Protein AF-A0A9X8VHL4-F1 (afdb_monomer)

Nearest PDB structures (foldseek):
  5wo8-assembly1_A  TM=6.607E-01  e=1.952E+00  Rattus norvegicus
  6d7s-assembly1_C  TM=6.402E-01  e=2.574E+00  Homo sapiens
  3zkj-assembly1_A  TM=5.324E-01  e=3.898E+00  Homo sapiens
  7f4t-assembly1_B  TM=2.920E-01  e=9.579E+00  Paramecium tetraurelia strain d4-2

Organism: Serratia marcescens (NCBI:txid615)

Radius of gyration: 11.65 Å; Cα contacts (8 Å, |Δi|>4): 27; chains: 1; bounding box: 31×25×29 Å

Secondary structure (DSSP, 8-state):
-HHHHHHHTT--TT-B-TTS-BHHHHHHTS-GGG--HHHHHHHHHHHHHHHHTT--------

pLDDT: mean 83.52, std 12.88, range [37.16, 95.56]

Sequence (62 aa):
HLALLLLQAGADAQARNQQGYAFQFYFSQTPAHLQNDELKAQFRELDKWLQGRRLATHYAQQ

Structure (mmCIF, N/CA/C/O backbone):
data_AF-A0A9X8VHL4-F1
#
_entry.id   AF-A0A9X8VHL4-F1
#
loop_
_atom_site.group_PDB
_atom_site.id
_atom_site.type_symbol
_atom_site.label_atom_id
_atom_site.label_alt_id
_atom_site.label_comp_id
_atom_site.label_asym_id
_atom_site.label_entity_id
_atom_site.label_seq_id
_atom_site.pdbx_PDB_ins_code
_atom_site.Cartn_x
_atom_site.Cartn_y
_atom_site.Cartn_z
_atom_site.occupancy
_atom_site.B_iso_or_equiv
_atom_site.auth_seq_id
_atom_site.auth_comp_id
_atom_site.auth_asym_id
_atom_site.auth_atom_id
_atom_site.pdbx_PDB_model_num
ATOM 1 N N . HIS A 1 1 ? 4.818 5.754 -2.337 1.00 72.38 1 HIS A N 1
ATOM 2 C CA . HIS A 1 1 ? 5.125 6.463 -1.080 1.00 72.38 1 HIS A CA 1
ATOM 3 C C . HIS A 1 1 ? 3.835 6.897 -0.376 1.00 72.38 1 HIS A C 1
ATOM 5 O O . HIS A 1 1 ? 3.674 6.608 0.801 1.00 72.38 1 HIS A O 1
ATOM 11 N N . LEU A 1 2 ? 2.857 7.465 -1.102 1.00 83.81 2 LEU A N 1
ATOM 12 C CA . LEU A 1 2 ? 1.546 7.858 -0.554 1.00 83.81 2 LEU A CA 1
ATOM 13 C C . LEU A 1 2 ? 0.822 6.759 0.250 1.00 83.81 2 LEU A C 1
ATOM 15 O O . LEU A 1 2 ? 0.318 7.040 1.331 1.00 83.81 2 LEU A O 1
ATOM 19 N N . ALA A 1 3 ? 0.801 5.511 -0.233 1.00 87.31 3 ALA A N 1
ATOM 20 C CA . ALA A 1 3 ? 0.135 4.413 0.478 1.00 87.31 3 ALA A CA 1
ATOM 21 C C . ALA A 1 3 ? 0.693 4.200 1.896 1.00 87.31 3 ALA A C 1
ATOM 23 O O . ALA A 1 3 ? -0.072 4.100 2.848 1.00 87.31 3 ALA A O 1
ATOM 24 N N . LEU A 1 4 ? 2.020 4.203 2.058 1.00 90.44 4 LEU A N 1
ATOM 25 C CA . LEU A 1 4 ? 2.652 4.047 3.368 1.00 90.44 4 LEU A CA 1
ATOM 26 C C . LEU A 1 4 ? 2.334 5.223 4.301 1.00 90.44 4 LEU A C 1
ATOM 28 O O . LEU A 1 4 ? 2.030 4.997 5.468 1.00 90.44 4 LEU A O 1
ATOM 32 N N . LEU A 1 5 ? 2.343 6.457 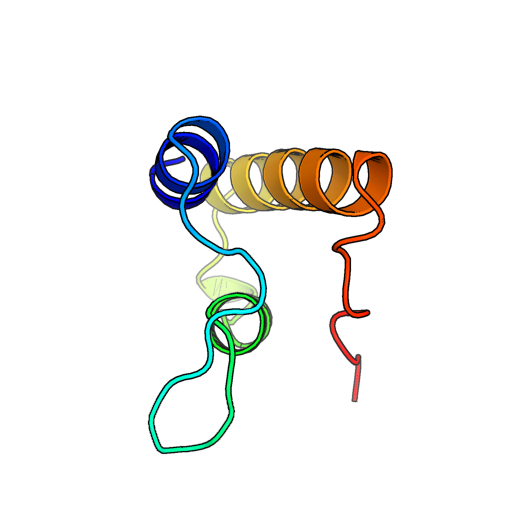3.783 1.00 92.75 5 LEU A N 1
ATOM 33 C CA . LEU A 1 5 ? 1.986 7.649 4.561 1.00 92.75 5 LEU A CA 1
ATOM 34 C C . LEU A 1 5 ? 0.555 7.568 5.103 1.00 92.75 5 LEU A C 1
ATOM 36 O O . LEU A 1 5 ? 0.323 7.845 6.276 1.00 92.75 5 LEU A O 1
ATOM 40 N N . LEU A 1 6 ? -0.400 7.136 4.275 1.00 93.00 6 LEU A N 1
ATOM 41 C CA . LEU A 1 6 ? -1.793 6.968 4.696 1.00 93.00 6 LEU A CA 1
ATOM 42 C C . LEU A 1 6 ? -1.925 5.911 5.798 1.00 93.00 6 LEU A C 1
ATOM 44 O O . LEU A 1 6 ? -2.614 6.135 6.790 1.00 93.00 6 LEU A O 1
ATOM 48 N N . LEU A 1 7 ? -1.225 4.785 5.667 1.00 92.44 7 LEU A N 1
ATOM 49 C CA . LEU A 1 7 ? -1.229 3.727 6.678 1.00 92.44 7 LEU A CA 1
ATOM 50 C C . LEU A 1 7 ? -0.577 4.166 7.996 1.00 92.44 7 LEU A C 1
ATOM 52 O O . LEU A 1 7 ? -1.061 3.834 9.077 1.00 92.44 7 LEU A O 1
ATOM 56 N N . GLN A 1 8 ? 0.501 4.948 7.926 1.00 91.44 8 GLN A N 1
ATOM 57 C CA . GLN A 1 8 ? 1.126 5.555 9.102 1.00 91.44 8 GLN A CA 1
ATOM 58 C C . GLN A 1 8 ? 0.210 6.586 9.776 1.00 91.44 8 GLN A C 1
ATOM 60 O O . GLN A 1 8 ? 0.243 6.707 10.998 1.00 91.44 8 GLN A O 1
ATOM 65 N N . ALA A 1 9 ? -0.640 7.268 9.004 1.00 95.25 9 ALA A N 1
ATOM 66 C CA . ALA A 1 9 ? -1.668 8.180 9.502 1.00 95.25 9 ALA A CA 1
ATOM 67 C C . ALA A 1 9 ? -2.927 7.470 10.046 1.00 95.25 9 ALA A C 1
ATOM 69 O O . ALA A 1 9 ? -3.852 8.139 10.501 1.00 95.25 9 ALA A O 1
ATOM 70 N N . GLY A 1 10 ? -2.969 6.133 10.027 1.00 91.88 10 GLY A N 1
ATOM 71 C CA . GLY A 1 10 ? -4.065 5.342 10.592 1.00 91.88 10 GLY A CA 1
ATOM 72 C C . GLY A 1 10 ? -5.116 4.874 9.586 1.00 91.88 10 GLY A C 1
ATOM 73 O O . GLY A 1 10 ? -6.161 4.381 10.004 1.00 91.88 10 GLY A O 1
ATOM 74 N N . ALA A 1 11 ? -4.864 4.991 8.278 1.00 93.25 11 ALA A N 1
ATOM 75 C CA . ALA A 1 11 ? -5.706 4.328 7.289 1.00 93.25 11 ALA A CA 1
ATOM 76 C C . ALA A 1 11 ? -5.711 2.806 7.518 1.00 93.25 11 ALA A C 1
ATOM 78 O O . ALA A 1 11 ? -4.675 2.202 7.811 1.00 93.25 11 ALA A O 1
ATOM 79 N N . ASP A 1 12 ? -6.879 2.187 7.361 1.00 90.88 12 ASP A N 1
ATOM 80 C CA . ASP A 1 12 ? -7.037 0.748 7.542 1.00 90.88 12 ASP A CA 1
ATOM 81 C C . ASP A 1 12 ? -6.452 -0.016 6.345 1.00 90.88 12 ASP A C 1
ATOM 83 O O . ASP A 1 12 ? -6.944 0.068 5.217 1.00 90.88 12 ASP A O 1
ATOM 87 N N . ALA A 1 13 ? -5.400 -0.795 6.604 1.00 89.38 13 ALA A N 1
ATOM 88 C CA . ALA A 1 13 ? -4.754 -1.625 5.596 1.00 89.38 13 ALA A CA 1
ATOM 89 C C . ALA A 1 13 ? -5.658 -2.750 5.073 1.00 89.38 13 ALA A C 1
ATOM 91 O O . ALA A 1 13 ? -5.384 -3.297 4.010 1.00 89.38 13 ALA A O 1
ATOM 92 N N . GLN A 1 14 ? -6.697 -3.132 5.812 1.00 89.12 14 GLN A N 1
ATOM 93 C CA . GLN A 1 14 ? -7.620 -4.204 5.451 1.00 89.12 14 GLN A CA 1
ATOM 94 C C . GLN A 1 14 ? -8.933 -3.671 4.871 1.00 89.12 14 GLN A C 1
ATOM 96 O O . GLN A 1 14 ? -9.806 -4.477 4.540 1.00 89.12 14 GLN A O 1
ATOM 101 N N . ALA A 1 15 ? -9.062 -2.347 4.702 1.00 91.25 15 ALA A N 1
ATOM 102 C CA . ALA A 1 15 ? -10.220 -1.730 4.077 1.00 91.25 15 ALA A CA 1
ATOM 103 C C . ALA A 1 15 ? -10.423 -2.296 2.669 1.00 91.25 15 ALA A C 1
ATOM 105 O O . ALA A 1 15 ? -9.530 -2.254 1.817 1.00 91.25 15 ALA A O 1
ATOM 106 N N . ARG A 1 16 ? -11.619 -2.833 2.432 1.00 91.81 16 ARG A N 1
ATOM 107 C CA . ARG A 1 16 ? -12.017 -3.427 1.156 1.00 91.81 16 ARG A CA 1
ATOM 108 C C . ARG A 1 16 ? -12.996 -2.513 0.440 1.00 91.81 16 ARG A C 1
ATOM 110 O O . ARG A 1 16 ? -13.871 -1.918 1.064 1.00 91.81 16 ARG A O 1
ATOM 117 N N . ASN A 1 17 ? -12.869 -2.428 -0.878 1.00 91.31 17 ASN A N 1
ATOM 118 C CA . ASN A 1 17 ? -13.880 -1.781 -1.707 1.00 91.31 17 ASN A CA 1
ATOM 119 C C . ASN A 1 17 ? -15.141 -2.661 -1.844 1.00 91.31 17 ASN A C 1
ATOM 121 O O . ASN A 1 17 ? -15.209 -3.772 -1.317 1.00 91.31 17 ASN A O 1
ATOM 125 N N . GLN A 1 18 ? -16.132 -2.190 -2.606 1.00 95.56 18 GLN A N 1
ATOM 126 C CA . GLN A 1 18 ? -17.385 -2.924 -2.851 1.00 95.56 18 GLN A CA 1
ATOM 127 C C . GLN A 1 18 ? -17.190 -4.290 -3.533 1.00 95.56 18 GLN A C 1
ATOM 129 O O . GLN A 1 18 ? -18.064 -5.145 -3.446 1.00 95.56 18 GLN A O 1
ATOM 134 N N . GLN A 1 19 ? -16.050 -4.508 -4.192 1.00 92.44 19 GLN A N 1
ATOM 135 C CA . GLN A 1 19 ? -15.687 -5.778 -4.826 1.00 92.44 19 GLN A CA 1
ATOM 136 C C . GLN A 1 19 ? -14.963 -6.731 -3.857 1.00 92.44 19 GLN A C 1
ATOM 138 O O . GLN A 1 19 ? -14.609 -7.843 -4.234 1.00 92.44 19 GLN A O 1
ATOM 143 N N . GLY A 1 20 ? -14.732 -6.315 -2.607 1.00 91.25 20 GLY A N 1
ATOM 144 C CA . GLY A 1 20 ? -14.067 -7.123 -1.587 1.00 91.25 20 GLY A CA 1
ATOM 145 C C . GLY A 1 20 ? -12.537 -7.086 -1.639 1.00 91.25 20 GLY A C 1
ATOM 146 O O . GLY A 1 20 ? -11.905 -7.837 -0.889 1.00 91.25 20 GLY A O 1
ATOM 147 N N . TYR A 1 21 ? -11.945 -6.216 -2.466 1.00 90.56 21 TYR A N 1
ATOM 148 C CA . TYR A 1 21 ? -10.496 -6.086 -2.627 1.00 90.56 21 TYR A CA 1
ATOM 149 C C . TYR A 1 21 ? -9.928 -4.944 -1.790 1.00 90.56 21 TYR A C 1
ATOM 151 O O . TYR A 1 21 ? -10.473 -3.838 -1.772 1.00 90.56 21 TYR A O 1
ATOM 159 N N . ALA A 1 22 ? -8.804 -5.215 -1.128 1.00 90.12 22 ALA A N 1
ATOM 160 C CA . ALA A 1 22 ? -7.990 -4.199 -0.476 1.00 90.12 22 ALA A CA 1
ATOM 161 C C . ALA A 1 22 ? -6.972 -3.606 -1.463 1.00 90.12 22 ALA A C 1
ATOM 163 O O . ALA A 1 22 ? -6.698 -4.180 -2.520 1.00 90.12 22 ALA A O 1
ATOM 164 N N . PHE A 1 23 ? -6.397 -2.454 -1.123 1.00 87.56 23 PHE A N 1
ATOM 165 C CA . PHE A 1 23 ? -5.508 -1.714 -2.022 1.00 87.56 23 PHE A CA 1
ATOM 166 C C . PHE A 1 23 ? -4.272 -2.542 -2.460 1.00 87.56 23 PHE A C 1
ATOM 168 O O . PHE A 1 23 ? -3.770 -2.374 -3.572 1.00 87.56 23 PHE A O 1
ATOM 175 N N . GLN A 1 24 ? -3.821 -3.483 -1.620 1.00 86.06 24 GLN A N 1
ATOM 176 C CA . GLN A 1 24 ? -2.716 -4.413 -1.881 1.00 86.06 24 GLN A CA 1
ATOM 177 C C . GLN A 1 24 ? -2.950 -5.266 -3.134 1.00 86.06 24 GLN A C 1
ATOM 179 O O . GLN A 1 24 ? -2.011 -5.511 -3.888 1.00 86.06 24 GLN A O 1
ATOM 184 N N . PHE A 1 25 ? -4.196 -5.678 -3.390 1.00 86.81 25 PHE A N 1
ATOM 185 C CA . PHE A 1 25 ? -4.552 -6.480 -4.564 1.00 86.81 25 PHE A CA 1
ATOM 186 C C . PHE A 1 25 ? -4.206 -5.747 -5.865 1.00 86.81 25 PHE A C 1
ATOM 188 O O . PHE A 1 25 ? -3.527 -6.288 -6.737 1.00 86.81 2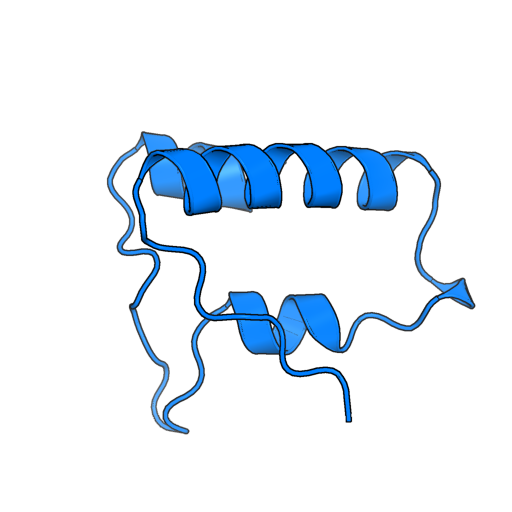5 PHE A O 1
ATOM 195 N N . TYR A 1 26 ? -4.598 -4.478 -5.970 1.00 85.19 26 TYR A N 1
ATOM 196 C CA . TYR A 1 26 ? -4.319 -3.658 -7.149 1.00 85.19 26 TYR A CA 1
ATOM 197 C C . TYR A 1 26 ? -2.826 -3.398 -7.318 1.00 85.19 26 TYR A C 1
ATOM 199 O O . TYR A 1 26 ? -2.312 -3.413 -8.434 1.00 85.19 26 TYR A O 1
ATOM 207 N N . PHE A 1 27 ? -2.105 -3.237 -6.210 1.00 81.88 27 PHE A N 1
ATOM 208 C CA . PHE A 1 27 ? -0.660 -3.090 -6.256 1.00 81.88 27 PHE A CA 1
ATOM 209 C C . PHE A 1 27 ? 0.048 -4.334 -6.794 1.00 81.88 27 PHE A C 1
ATOM 211 O O . PHE A 1 27 ? 0.902 -4.185 -7.671 1.00 81.88 27 PHE A O 1
ATOM 218 N N . SER A 1 28 ? -0.347 -5.543 -6.372 1.00 81.00 28 SER A N 1
ATOM 219 C CA . SER A 1 28 ? 0.209 -6.783 -6.939 1.00 81.00 28 SER A CA 1
ATOM 220 C C . SER A 1 28 ? -0.051 -6.955 -8.433 1.00 81.00 28 SER A C 1
ATOM 222 O O . SER A 1 28 ? 0.714 -7.645 -9.099 1.00 81.00 28 SER A O 1
ATOM 224 N N . GLN A 1 29 ? -1.087 -6.314 -8.979 1.00 85.06 29 GLN A N 1
ATOM 225 C CA . GLN A 1 29 ? -1.389 -6.377 -10.409 1.00 85.06 29 GLN A CA 1
ATOM 226 C C . GLN A 1 29 ? -0.534 -5.438 -11.262 1.00 85.06 29 GLN A C 1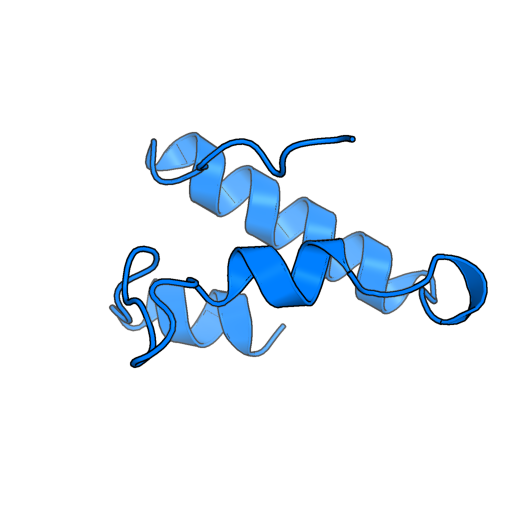
ATOM 228 O O . GLN A 1 29 ? -0.638 -5.484 -12.486 1.00 85.06 29 GLN A O 1
ATOM 233 N N . THR A 1 30 ? 0.312 -4.598 -10.658 1.00 81.75 30 THR A N 1
ATOM 234 C CA . THR A 1 30 ? 1.142 -3.657 -11.416 1.00 81.75 30 THR A CA 1
ATOM 235 C C . THR A 1 30 ? 2.124 -4.422 -12.315 1.00 81.75 30 THR A C 1
ATOM 237 O O . THR A 1 30 ? 3.032 -5.075 -11.793 1.00 81.75 30 THR A O 1
ATOM 240 N N . PRO A 1 31 ? 2.007 -4.342 -13.654 1.00 82.81 31 PRO A N 1
ATOM 241 C CA . PRO A 1 31 ? 2.870 -5.088 -14.566 1.00 82.81 31 PRO A CA 1
ATOM 242 C C . PRO A 1 31 ? 4.354 -4.765 -14.371 1.00 82.81 31 PRO A C 1
ATOM 244 O O . PRO A 1 31 ? 4.722 -3.600 -14.234 1.00 82.81 31 PRO A O 1
ATOM 247 N N . ALA A 1 32 ? 5.226 -5.776 -14.436 1.00 81.94 32 ALA A N 1
ATOM 248 C CA . ALA A 1 32 ? 6.665 -5.619 -14.187 1.00 81.94 32 ALA A CA 1
ATOM 249 C C . ALA A 1 32 ? 7.345 -4.575 -15.095 1.00 81.94 32 ALA A C 1
ATOM 251 O O . ALA A 1 32 ? 8.251 -3.875 -14.65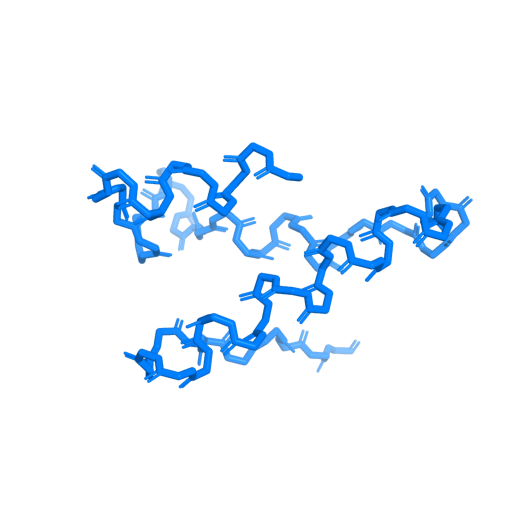2 1.00 81.94 32 ALA A O 1
ATOM 252 N N . HIS A 1 33 ? 6.880 -4.426 -16.340 1.00 83.12 33 HIS A N 1
ATOM 253 C CA . HIS A 1 33 ? 7.401 -3.429 -17.283 1.00 83.12 33 HIS A CA 1
ATOM 254 C C . HIS A 1 33 ? 7.019 -1.981 -16.923 1.00 83.12 33 HIS A C 1
ATOM 256 O O . HIS A 1 33 ? 7.641 -1.051 -17.424 1.00 83.12 33 HIS A O 1
ATOM 262 N N . LEU A 1 34 ? 6.026 -1.784 -16.047 1.00 81.81 34 LEU A N 1
ATOM 263 C CA . LEU A 1 34 ? 5.646 -0.482 -15.486 1.00 81.81 34 LEU A CA 1
ATOM 264 C C . LEU A 1 34 ? 6.304 -0.224 -14.120 1.00 81.81 34 LEU A C 1
ATOM 266 O O . LEU A 1 34 ? 6.172 0.864 -13.564 1.00 81.81 34 LEU A O 1
ATOM 270 N N . GLN A 1 35 ? 7.030 -1.206 -13.574 1.00 83.75 35 GLN A N 1
ATOM 271 C CA . GLN A 1 35 ? 7.739 -1.075 -12.305 1.00 83.75 35 GLN A CA 1
ATOM 272 C C . GLN A 1 35 ? 9.147 -0.516 -12.520 1.00 83.75 35 GLN A C 1
ATOM 274 O O . GLN A 1 35 ? 10.108 -1.261 -12.736 1.00 83.75 35 GLN A O 1
ATOM 279 N N . ASN A 1 36 ? 9.277 0.806 -12.407 1.00 87.50 36 ASN A N 1
ATOM 280 C CA . ASN A 1 36 ? 10.582 1.446 -12.263 1.00 87.50 36 ASN A CA 1
ATOM 281 C C . ASN A 1 36 ? 11.201 1.143 -10.879 1.00 87.50 36 ASN A C 1
ATOM 283 O O . ASN A 1 36 ? 10.547 0.603 -9.978 1.00 87.50 36 ASN A O 1
ATOM 287 N N . ASP A 1 37 ? 12.483 1.461 -10.705 1.00 89.31 37 ASP A N 1
ATOM 288 C CA . ASP A 1 37 ? 13.210 1.122 -9.473 1.00 89.31 37 ASP A CA 1
ATOM 289 C C . ASP A 1 37 ? 12.657 1.831 -8.234 1.00 89.31 37 ASP A C 1
ATOM 291 O O . ASP A 1 37 ? 12.655 1.257 -7.142 1.00 89.31 37 ASP A O 1
ATOM 295 N N . GLU A 1 38 ? 12.125 3.040 -8.413 1.00 87.44 38 GLU A N 1
ATOM 296 C CA . GLU A 1 38 ? 11.462 3.792 -7.354 1.00 87.44 38 GLU A CA 1
ATOM 297 C C . GLU A 1 38 ? 10.212 3.057 -6.856 1.00 87.44 38 GLU A C 1
ATOM 299 O O . GLU A 1 38 ? 10.066 2.816 -5.657 1.00 87.44 38 GLU A O 1
ATOM 304 N N . LEU A 1 39 ? 9.338 2.622 -7.764 1.00 84.00 39 LEU A N 1
ATOM 305 C CA . LEU A 1 39 ? 8.123 1.892 -7.424 1.00 84.00 39 LEU A CA 1
ATOM 306 C C . LEU A 1 39 ? 8.447 0.558 -6.734 1.00 84.00 39 LEU A C 1
ATOM 308 O O . LEU A 1 39 ? 7.837 0.223 -5.719 1.00 84.00 39 LEU A O 1
ATOM 312 N N . LYS A 1 40 ? 9.474 -0.164 -7.203 1.00 86.44 40 LYS A N 1
ATOM 313 C CA . LYS A 1 40 ? 9.968 -1.379 -6.529 1.00 86.44 40 LYS A CA 1
ATOM 314 C C . LYS A 1 40 ?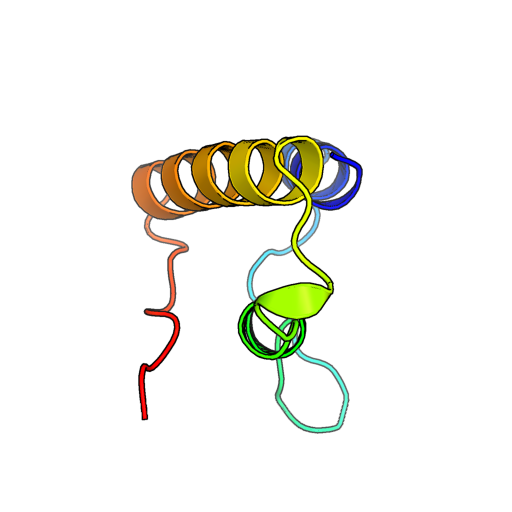 10.466 -1.091 -5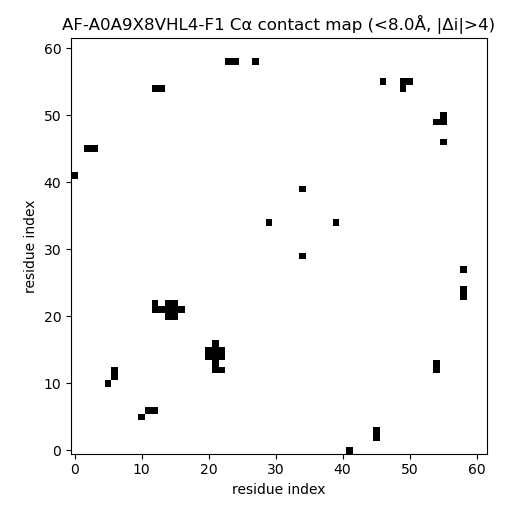.113 1.00 86.44 40 LYS A C 1
ATOM 316 O O . LYS A 1 40 ? 10.233 -1.890 -4.206 1.00 86.44 40 LYS A O 1
ATOM 321 N N . ALA A 1 41 ? 11.172 0.021 -4.905 1.00 89.00 41 ALA A N 1
ATOM 322 C CA . ALA A 1 41 ? 11.644 0.409 -3.580 1.00 89.00 41 ALA A CA 1
ATOM 323 C C . ALA A 1 41 ? 10.473 0.722 -2.639 1.00 89.00 41 ALA A C 1
ATOM 325 O O . ALA A 1 41 ? 10.447 0.222 -1.515 1.00 89.00 41 ALA A O 1
ATOM 326 N N . GLN A 1 42 ? 9.475 1.458 -3.134 1.00 86.38 42 GLN A N 1
ATOM 327 C CA . GLN A 1 42 ? 8.258 1.781 -2.393 1.00 86.38 42 GLN A CA 1
ATOM 328 C C . GLN A 1 42 ? 7.459 0.522 -2.019 1.00 86.38 42 GLN A C 1
ATOM 330 O O . GLN A 1 42 ? 6.961 0.438 -0.898 1.00 86.38 42 GLN A O 1
ATOM 335 N N . PHE A 1 43 ? 7.380 -0.477 -2.907 1.00 86.25 43 PHE A N 1
ATOM 336 C CA . PHE A 1 43 ? 6.754 -1.764 -2.586 1.00 86.25 43 PHE A CA 1
ATOM 337 C C . PHE A 1 43 ? 7.482 -2.513 -1.480 1.00 86.25 43 PHE A C 1
ATOM 339 O O . PHE A 1 43 ? 6.857 -2.950 -0.520 1.00 86.25 43 PHE A 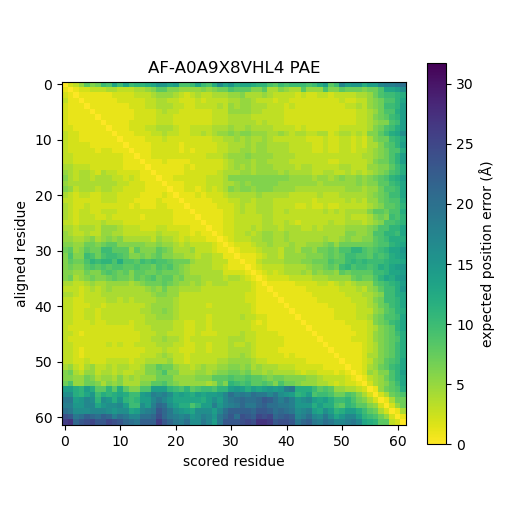O 1
ATOM 346 N N . ARG A 1 44 ? 8.813 -2.611 -1.561 1.00 87.88 44 ARG A N 1
ATOM 347 C CA . ARG A 1 44 ? 9.603 -3.278 -0.515 1.00 87.88 44 ARG A CA 1
ATOM 348 C C . ARG A 1 44 ? 9.439 -2.613 0.849 1.00 87.88 44 ARG A C 1
ATOM 350 O O . ARG A 1 44 ? 9.432 -3.304 1.864 1.00 87.88 44 ARG A O 1
ATOM 357 N N . GLU A 1 45 ? 9.358 -1.287 0.886 1.00 90.94 45 GLU A N 1
ATOM 358 C CA . GLU A 1 45 ? 9.150 -0.536 2.126 1.00 90.94 45 GLU A CA 1
ATOM 359 C C . GLU A 1 45 ? 7.762 -0.806 2.720 1.00 90.94 45 GLU A C 1
ATOM 361 O O . GLU A 1 45 ? 7.636 -1.122 3.906 1.00 90.94 45 GLU A O 1
ATOM 366 N N . LEU A 1 46 ? 6.734 -0.752 1.874 1.00 89.00 46 LEU A N 1
ATOM 367 C CA . LEU A 1 46 ? 5.355 -1.028 2.251 1.00 89.00 46 LEU A CA 1
ATOM 368 C C . LEU A 1 46 ? 5.175 -2.457 2.777 1.00 89.00 46 LEU A C 1
ATOM 370 O O . LEU A 1 46 ? 4.571 -2.653 3.831 1.00 89.00 46 LEU A O 1
ATOM 374 N N . ASP A 1 47 ? 5.755 -3.443 2.096 1.00 88.00 47 ASP A N 1
ATOM 375 C CA . ASP A 1 47 ? 5.679 -4.851 2.486 1.00 88.00 47 ASP A CA 1
ATOM 376 C C . ASP A 1 47 ? 6.318 -5.104 3.844 1.00 88.00 47 ASP A C 1
ATOM 378 O O . ASP A 1 47 ? 5.717 -5.756 4.700 1.00 88.00 47 ASP A O 1
ATOM 382 N N . LYS A 1 48 ? 7.505 -4.538 4.085 1.00 89.88 48 LYS A N 1
ATOM 383 C CA . LYS A 1 48 ? 8.171 -4.627 5.392 1.00 89.88 48 LYS A CA 1
ATOM 384 C C . LYS A 1 48 ? 7.302 -4.040 6.502 1.00 89.88 48 LYS A C 1
ATOM 386 O O . LYS A 1 48 ? 7.188 -4.637 7.574 1.00 89.88 48 LYS A O 1
ATOM 391 N N . TRP A 1 49 ? 6.670 -2.894 6.251 1.00 90.56 49 TRP A N 1
ATOM 392 C CA . TRP A 1 49 ? 5.787 -2.253 7.224 1.00 90.56 49 TRP A CA 1
ATOM 393 C C . TRP A 1 49 ? 4.541 -3.100 7.520 1.00 90.56 49 TRP A C 1
ATOM 395 O O . TRP A 1 49 ? 4.188 -3.294 8.686 1.00 90.56 49 TRP A O 1
ATOM 405 N N . LEU A 1 50 ? 3.905 -3.658 6.483 1.00 88.19 50 LEU A N 1
ATOM 406 C CA . LEU A 1 50 ? 2.734 -4.529 6.619 1.00 88.19 50 LEU A CA 1
ATOM 407 C C . LEU A 1 50 ? 3.072 -5.830 7.364 1.00 88.19 50 LEU A C 1
ATOM 409 O O . LEU A 1 50 ? 2.314 -6.249 8.242 1.00 88.19 50 LEU A O 1
ATOM 413 N N . GLN A 1 51 ? 4.220 -6.446 7.065 1.00 87.88 51 GLN A N 1
ATOM 414 C CA . GLN A 1 51 ? 4.703 -7.652 7.748 1.00 87.88 51 GLN A CA 1
ATOM 415 C C . GLN A 1 51 ? 4.959 -7.397 9.236 1.00 87.88 51 GLN A C 1
ATOM 417 O O . GLN A 1 51 ? 4.493 -8.167 10.077 1.00 87.88 51 GLN A O 1
ATOM 422 N N . GLY A 1 52 ? 5.618 -6.283 9.577 1.00 87.69 52 GLY A N 1
ATOM 423 C CA . GLY A 1 52 ? 5.894 -5.907 10.968 1.00 87.69 52 GLY A CA 1
ATOM 424 C C . GLY A 1 52 ? 4.636 -5.727 11.824 1.00 87.69 52 GLY A C 1
ATOM 425 O O . GLY A 1 52 ? 4.686 -5.882 13.042 1.00 87.69 52 GLY A O 1
ATOM 426 N N . ARG A 1 53 ? 3.490 -5.453 11.192 1.00 86.00 53 ARG A N 1
ATOM 427 C CA . ARG A 1 53 ? 2.191 -5.271 11.856 1.00 86.00 53 ARG A CA 1
ATOM 428 C C . ARG A 1 53 ? 1.257 -6.474 11.737 1.00 86.00 53 ARG A C 1
ATOM 430 O O . ARG A 1 53 ? 0.127 -6.393 12.202 1.00 86.00 53 ARG A O 1
ATOM 437 N N . ARG A 1 54 ? 1.711 -7.580 11.129 1.00 83.06 54 ARG A N 1
ATOM 438 C CA . ARG A 1 54 ? 0.880 -8.758 10.794 1.00 83.06 54 ARG A CA 1
ATOM 439 C C . ARG A 1 54 ? -0.341 -8.412 9.925 1.00 83.06 54 ARG A C 1
ATOM 441 O O . ARG A 1 54 ? -1.347 -9.111 9.956 1.00 83.06 54 ARG A O 1
ATOM 448 N N . LEU A 1 55 ? -0.237 -7.338 9.140 1.00 80.62 55 LEU A N 1
ATOM 449 C CA . LEU A 1 55 ? -1.258 -6.873 8.192 1.00 80.62 55 LEU A CA 1
ATOM 450 C C . LEU A 1 55 ? -0.978 -7.350 6.761 1.00 80.62 55 LEU A C 1
ATOM 452 O O . LEU A 1 55 ? -1.793 -7.130 5.867 1.00 80.62 55 LEU A O 1
ATOM 456 N N . ALA A 1 56 ? 0.171 -7.995 6.537 1.00 65.75 56 ALA A N 1
ATOM 457 C CA . ALA A 1 56 ? 0.506 -8.612 5.264 1.00 65.75 56 ALA A CA 1
ATOM 458 C C . ALA A 1 56 ? -0.449 -9.782 4.992 1.00 65.75 56 ALA A C 1
ATOM 460 O O . ALA A 1 56 ? -0.259 -10.901 5.462 1.00 65.75 56 A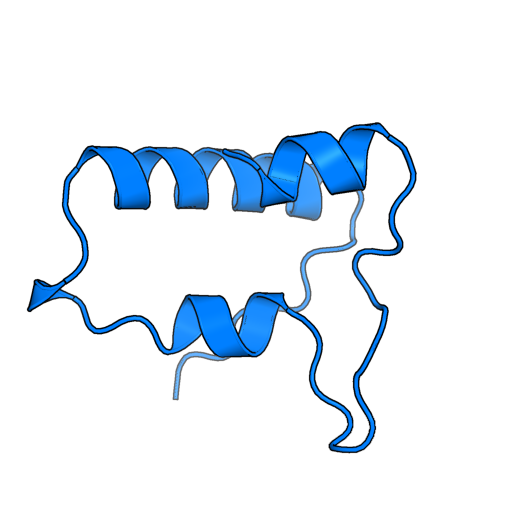LA A O 1
ATOM 461 N N . THR A 1 57 ? -1.492 -9.513 4.217 1.00 61.34 57 THR A N 1
ATOM 462 C CA . THR A 1 57 ? -2.212 -10.552 3.488 1.00 61.34 57 THR A CA 1
ATOM 463 C C . THR A 1 57 ? -1.310 -10.905 2.320 1.00 61.34 57 THR A C 1
ATOM 465 O O . THR A 1 57 ? -1.020 -10.037 1.504 1.00 61.34 57 THR A O 1
ATOM 468 N N . HIS A 1 58 ? -0.766 -12.124 2.309 1.00 56.12 58 HIS A N 1
ATOM 469 C CA . HIS A 1 58 ? 0.106 -12.614 1.242 1.00 56.12 58 HIS A CA 1
ATOM 470 C C . HIS A 1 58 ? -0.409 -12.126 -0.118 1.00 56.12 58 HIS A C 1
ATOM 472 O O . HIS A 1 58 ? -1.544 -12.445 -0.478 1.00 56.12 58 HIS A O 1
ATOM 478 N N . TYR A 1 59 ? 0.394 -11.338 -0.844 1.00 56.25 59 TYR A N 1
ATOM 479 C CA . TYR A 1 59 ? 0.121 -11.067 -2.252 1.00 56.25 59 TYR A CA 1
ATOM 480 C C . TYR A 1 59 ? 0.156 -12.428 -2.927 1.00 56.25 59 TYR A C 1
ATOM 482 O O . TYR A 1 59 ? 1.224 -13.020 -3.082 1.00 56.25 59 TYR A O 1
ATOM 490 N N . ALA A 1 60 ? -1.021 -12.990 -3.178 1.00 40.09 60 ALA A N 1
ATOM 491 C CA . ALA A 1 60 ? -1.135 -14.302 -3.768 1.00 40.09 60 ALA A CA 1
ATOM 492 C C . ALA A 1 60 ? -0.491 -14.222 -5.152 1.00 40.09 60 ALA A C 1
ATOM 494 O O . ALA A 1 60 ? -1.038 -13.607 -6.065 1.00 40.09 60 ALA A O 1
ATOM 495 N N . GLN A 1 61 ? 0.698 -14.812 -5.271 1.00 38.97 61 GLN A N 1
ATOM 496 C CA . GLN A 1 61 ? 1.196 -15.273 -6.551 1.00 38.97 61 GLN A CA 1
ATOM 497 C C . GLN A 1 61 ? 0.226 -16.356 -7.015 1.00 38.97 61 GLN A C 1
ATOM 499 O O . GLN A 1 61 ? 0.093 -17.395 -6.365 1.00 38.97 61 GLN A O 1
ATOM 504 N N . GLN A 1 62 ? -0.499 -16.054 -8.086 1.00 37.16 62 GLN A N 1
ATOM 505 C CA . GLN A 1 62 ? -0.960 -17.066 -9.024 1.00 37.16 62 GLN A CA 1
ATOM 506 C C . GLN A 1 62 ? 0.057 -17.135 -10.155 1.00 37.16 62 GLN A C 1
ATOM 508 O O . GLN A 1 62 ? 0.532 -16.049 -10.565 1.00 37.16 62 GLN A O 1
#

Mean predicted aligned error: 5.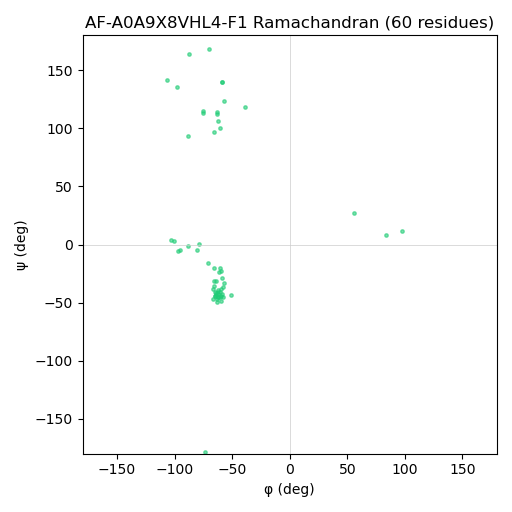24 Å

Solvent-accessible surface area (backbone atoms only — not comparable to full-atom values): 3936 Å² total; per-residue (Å²): 100,69,69,53,54,43,45,75,74,64,48,67,81,77,52,54,50,97,86,67,49,29,70,65,60,63,57,72,64,58,53,72,94,77,55,49,72,66,58,52,52,42,49,56,52,43,50,52,55,29,50,77,68,74,63,56,70,76,80,76,82,126

Foldseek 3Di:
DVVVVCVVVPPDQCDADPVNDGPVQVLLVQDPVNDDPVNVVVVVVVQVVCVVVVNDPDNDDD